Protein AF-A0AAW7YX36-F1 (afdb_monomer)

Radius of gyration: 12.02 Å; Cα contacts (8 Å, |Δi|>4): 109; chains: 1; bounding box: 28×24×27 Å

Foldseek 3Di:
DQDPVFAEDEDEQDQDPVSLQPCLLVVLVVVVVVCVVGPRYAAEYEYADPVSVVSNVVVCVVRNVVDPYHYDYHPPVVSVD

InterPro domains:
  IPR003835 Glycosyl transferase, family 19 [PF02684] (2-80)

Structure (mmCIF, N/CA/C/O bac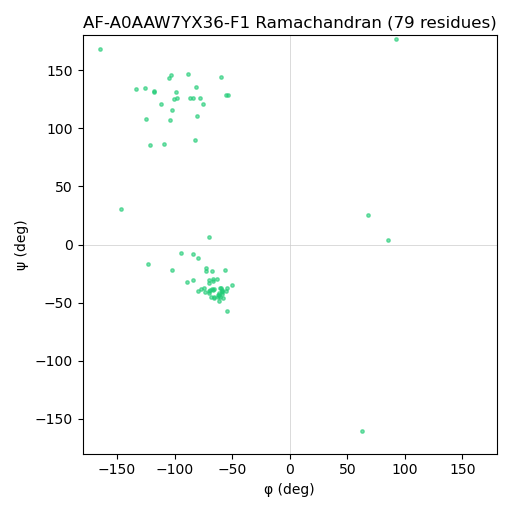kbone):
data_AF-A0AAW7YX36-F1
#
_entry.id   AF-A0AAW7YX36-F1
#
loop_
_atom_site.group_PDB
_atom_site.id
_atom_site.type_symbol
_atom_site.label_atom_id
_atom_site.label_alt_id
_atom_site.label_comp_id
_atom_site.label_asym_id
_atom_site.label_entity_id
_atom_site.label_seq_id
_atom_site.pdbx_PDB_ins_code
_atom_site.Cartn_x
_atom_site.Cartn_y
_atom_site.Cartn_z
_atom_site.occupancy
_atom_site.B_iso_or_equiv
_atom_site.auth_seq_id
_atom_site.auth_comp_id
_at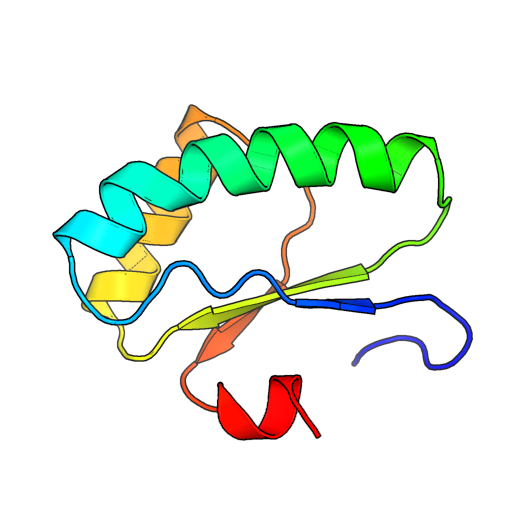om_site.auth_asym_id
_atom_site.auth_atom_id
_atom_site.pdbx_PDB_model_num
ATOM 1 N N . GLY A 1 1 ? -5.347 -11.882 9.707 1.00 75.62 1 GLY A N 1
ATOM 2 C CA . GLY A 1 1 ? -6.399 -11.710 8.677 1.00 75.62 1 GLY A CA 1
ATOM 3 C C . GLY A 1 1 ? -6.650 -10.233 8.450 1.00 75.62 1 GLY A C 1
ATOM 4 O O . GLY A 1 1 ? -5.784 -9.462 8.840 1.00 75.62 1 GLY A O 1
ATOM 5 N N . LEU A 1 2 ? -7.770 -9.864 7.825 1.00 87.44 2 LEU A N 1
ATOM 6 C CA . LEU A 1 2 ? -8.361 -8.518 7.904 1.00 87.44 2 LEU A CA 1
ATOM 7 C C . LEU A 1 2 ? -9.560 -8.589 8.858 1.00 87.44 2 LEU A C 1
ATOM 9 O O . LEU A 1 2 ? -10.225 -9.623 8.908 1.00 87.44 2 LEU A O 1
ATOM 13 N N . ASN A 1 3 ? -9.813 -7.528 9.618 1.00 92.06 3 ASN A N 1
ATOM 14 C CA . ASN A 1 3 ? -11.002 -7.388 10.451 1.00 92.06 3 ASN A CA 1
ATOM 15 C C . ASN A 1 3 ? -12.217 -7.060 9.557 1.00 92.06 3 ASN A C 1
ATOM 17 O O . ASN A 1 3 ? -12.164 -6.038 8.869 1.00 92.06 3 ASN A O 1
ATOM 21 N N . PRO A 1 4 ? -13.281 -7.885 9.546 1.00 90.31 4 PRO A N 1
ATOM 22 C CA . PRO A 1 4 ? -14.459 -7.662 8.703 1.00 90.31 4 PRO A CA 1
ATOM 23 C C . PRO A 1 4 ? -15.283 -6.427 9.099 1.00 90.31 4 PRO A C 1
ATOM 25 O O . PRO A 1 4 ? -15.973 -5.870 8.252 1.00 90.31 4 PRO A O 1
ATOM 28 N N . GLU A 1 5 ? -15.177 -5.959 10.345 1.00 92.75 5 GLU A N 1
ATOM 29 C CA . GLU A 1 5 ? -15.909 -4.778 10.829 1.00 92.75 5 GLU A CA 1
ATOM 30 C C . GLU A 1 5 ? -15.247 -3.458 10.405 1.00 92.75 5 GLU A C 1
ATOM 32 O O . GLU A 1 5 ? -15.814 -2.375 10.558 1.00 92.75 5 GLU A O 1
ATOM 37 N N . HIS A 1 6 ? -14.019 -3.523 9.889 1.00 93.56 6 HIS A N 1
ATOM 38 C CA . HIS A 1 6 ? -13.255 -2.354 9.480 1.00 93.56 6 HIS A CA 1
ATOM 39 C C . HIS A 1 6 ? -13.233 -2.216 7.962 1.00 93.56 6 HIS A C 1
ATOM 41 O O . HIS A 1 6 ? -13.096 -3.187 7.218 1.00 93.56 6 HIS A O 1
ATOM 47 N N . LYS A 1 7 ? -13.278 -0.966 7.492 1.00 94.75 7 LYS A N 1
ATOM 48 C CA . LYS A 1 7 ? -13.081 -0.661 6.073 1.00 94.75 7 LYS A CA 1
ATOM 49 C C . LYS A 1 7 ? -11.702 -1.148 5.622 1.00 94.75 7 LYS A C 1
ATOM 51 O O . LYS A 1 7 ? -10.720 -1.056 6.361 1.00 94.75 7 LYS A O 1
ATOM 56 N N . VAL A 1 8 ? -11.639 -1.617 4.383 1.00 94.94 8 VAL A N 1
ATOM 57 C CA . VAL A 1 8 ? -10.402 -2.037 3.722 1.00 94.94 8 VAL A CA 1
ATOM 58 C C . VAL A 1 8 ? -10.187 -1.144 2.508 1.00 94.94 8 VAL A C 1
ATOM 60 O O . VAL A 1 8 ? -11.111 -0.935 1.722 1.00 94.94 8 VAL A O 1
ATOM 63 N N . LEU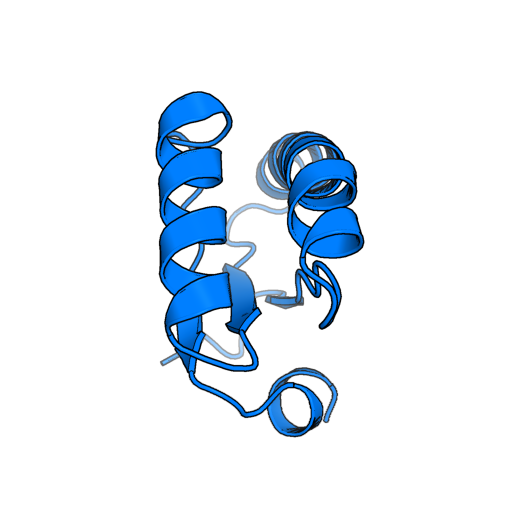 A 1 9 ? -8.974 -0.619 2.355 1.00 95.44 9 LEU A N 1
ATOM 64 C CA . LEU A 1 9 ? -8.530 0.069 1.151 1.00 95.44 9 LEU A CA 1
ATOM 65 C C . LEU A 1 9 ? -7.451 -0.763 0.4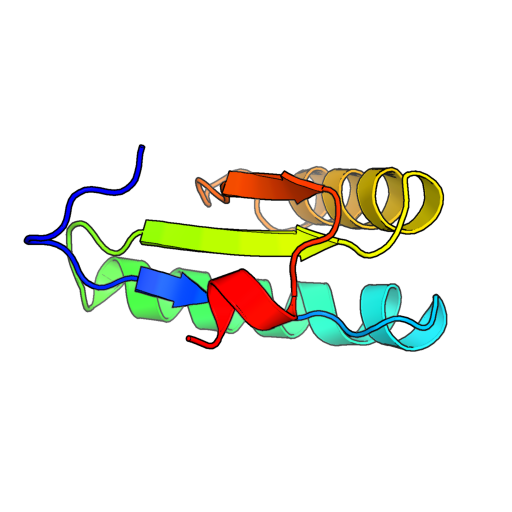64 1.00 95.44 9 LEU A C 1
ATOM 67 O O . LEU A 1 9 ? -6.387 -1.024 1.025 1.00 95.44 9 LEU A O 1
ATOM 71 N N . ALA A 1 10 ? -7.730 -1.129 -0.780 1.00 93.81 10 ALA A N 1
ATOM 72 C CA . ALA A 1 10 ? -6.766 -1.766 -1.651 1.00 93.81 10 ALA A CA 1
ATOM 73 C C . ALA A 1 10 ? -5.924 -0.717 -2.392 1.00 93.81 10 ALA A C 1
ATOM 75 O O . ALA A 1 10 ? -6.466 0.150 -3.077 1.00 93.81 10 ALA A O 1
ATOM 76 N N . ILE A 1 11 ? -4.602 -0.823 -2.297 1.00 93.88 11 ILE A N 1
ATOM 77 C CA . ILE A 1 11 ? -3.633 -0.012 -3.035 1.00 93.88 11 ILE A CA 1
ATOM 78 C C . ILE A 1 11 ? -3.066 -0.884 -4.154 1.00 93.88 11 ILE A C 1
ATOM 80 O O . ILE A 1 11 ? -2.290 -1.800 -3.896 1.00 93.88 11 ILE A O 1
ATOM 84 N N . LEU A 1 12 ? -3.458 -0.614 -5.400 1.00 91.31 12 LEU A N 1
ATOM 85 C CA . LEU A 1 12 ? -3.010 -1.370 -6.571 1.00 91.31 12 LEU A CA 1
ATOM 86 C C . LEU A 1 12 ? -2.061 -0.501 -7.413 1.00 91.31 12 LEU A C 1
ATOM 88 O O . LEU A 1 12 ? -2.519 0.154 -8.349 1.00 91.31 12 LEU A O 1
ATOM 92 N N . PRO A 1 13 ? -0.747 -0.484 -7.120 1.00 83.69 13 PRO A N 1
ATOM 93 C CA . PRO A 1 13 ? 0.235 0.398 -7.768 1.00 83.69 13 PRO A CA 1
ATOM 94 C C . PRO A 1 13 ? 0.535 0.044 -9.237 1.00 83.69 13 PRO A C 1
ATOM 96 O O . PRO A 1 13 ? 1.413 0.641 -9.853 1.00 83.69 13 PRO A O 1
ATOM 99 N N . GLY A 1 14 ? -0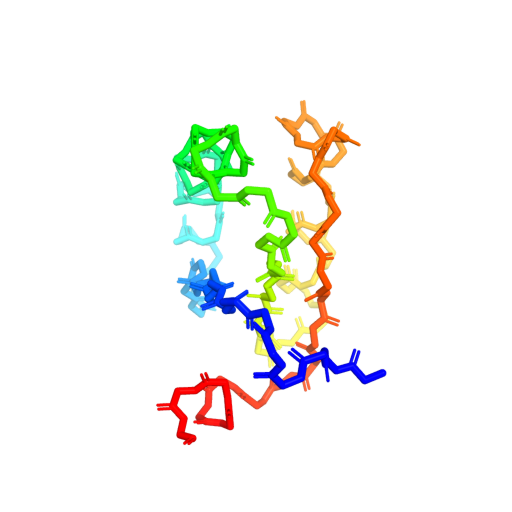.194 -0.913 -9.812 1.00 84.69 14 GLY A N 1
ATOM 100 C CA . GLY A 1 14 ? 0.005 -1.404 -11.168 1.00 84.69 14 GLY A CA 1
ATOM 101 C C . GLY A 1 14 ? 0.933 -2.615 -11.235 1.00 84.69 14 GLY A C 1
ATOM 102 O O . GLY A 1 14 ? 1.465 -3.105 -10.239 1.00 84.69 14 GLY A O 1
ATOM 103 N N . SER A 1 15 ? 1.093 -3.138 -12.447 1.00 82.56 15 SER A N 1
ATOM 104 C CA . SER A 1 15 ? 1.917 -4.331 -12.705 1.00 82.56 15 SER A CA 1
ATOM 105 C C . SER A 1 15 ? 3.273 -3.974 -13.307 1.00 82.56 15 SER A C 1
ATOM 107 O O . SER A 1 15 ? 4.232 -4.748 -13.212 1.00 82.56 15 SER A O 1
ATOM 109 N N . ARG A 1 16 ? 3.371 -2.788 -13.921 1.00 87.19 16 ARG A N 1
ATOM 110 C CA . ARG A 1 16 ? 4.572 -2.321 -14.609 1.00 87.19 16 ARG A CA 1
ATOM 111 C C . ARG A 1 16 ? 5.496 -1.601 -13.633 1.00 87.19 16 ARG A C 1
ATOM 113 O O . ARG A 1 16 ? 5.055 -0.903 -12.729 1.00 87.19 16 ARG A O 1
ATOM 120 N N . ASN A 1 17 ? 6.805 -1.710 -13.848 1.00 86.56 17 ASN A N 1
ATOM 121 C CA . ASN A 1 17 ? 7.803 -1.069 -12.982 1.00 86.56 17 ASN A CA 1
ATOM 122 C C . ASN A 1 17 ? 7.651 0.457 -12.890 1.00 86.56 17 ASN A C 1
ATOM 124 O O . ASN A 1 17 ? 7.810 1.008 -11.802 1.00 86.56 17 ASN A O 1
ATOM 128 N N . ALA A 1 18 ? 7.339 1.111 -14.012 1.00 90.06 18 ALA A N 1
ATOM 129 C CA . ALA A 1 18 ? 7.118 2.553 -14.052 1.00 90.06 18 ALA A CA 1
ATOM 130 C C . ALA A 1 18 ? 5.859 2.964 -13.270 1.00 90.06 18 ALA A C 1
ATOM 132 O O . ALA A 1 18 ? 5.898 3.957 -12.553 1.00 90.06 18 ALA A O 1
ATOM 133 N N . GLU A 1 19 ? 4.778 2.178 -13.359 1.00 88.88 19 GLU A N 1
ATOM 134 C CA . GLU A 1 19 ? 3.536 2.423 -12.608 1.00 88.88 19 GLU A CA 1
ATOM 135 C C . GLU A 1 19 ? 3.800 2.356 -11.103 1.00 88.88 19 GLU A C 1
ATOM 137 O O . GLU A 1 19 ? 3.480 3.300 -10.389 1.00 88.88 19 GLU A O 1
ATOM 142 N N . VAL A 1 20 ? 4.484 1.301 -10.641 1.00 90.31 20 VAL A N 1
ATOM 143 C CA . VAL A 1 20 ? 4.793 1.133 -9.214 1.00 90.31 20 VAL A CA 1
ATOM 144 C C . VAL A 1 20 ? 5.652 2.281 -8.690 1.00 90.31 20 VAL A C 1
ATOM 146 O O . VAL A 1 20 ? 5.379 2.799 -7.613 1.00 90.31 20 VAL A O 1
ATOM 149 N N . GLY A 1 21 ? 6.652 2.726 -9.452 1.00 91.25 21 GLY A N 1
ATOM 150 C CA . GLY A 1 21 ? 7.493 3.855 -9.047 1.00 91.25 21 GLY A CA 1
ATOM 151 C C . GLY A 1 21 ? 6.735 5.182 -8.985 1.00 91.25 21 GLY A C 1
ATOM 152 O O . GLY A 1 21 ? 6.880 5.928 -8.024 1.00 91.25 21 GLY A O 1
ATOM 153 N N . LEU A 1 22 ? 5.915 5.471 -9.996 1.00 92.38 22 LEU A N 1
ATOM 154 C CA . LEU A 1 22 ? 5.251 6.768 -10.130 1.00 92.38 22 LEU A CA 1
ATOM 155 C C . LEU A 1 22 ? 4.006 6.898 -9.240 1.00 92.38 22 LEU A C 1
ATOM 157 O O . LEU A 1 22 ? 3.750 7.967 -8.691 1.00 92.38 22 LEU A O 1
ATOM 161 N N . LEU A 1 23 ? 3.210 5.833 -9.120 1.00 94.06 23 LEU A N 1
ATOM 162 C CA . LEU A 1 23 ? 1.892 5.891 -8.482 1.00 94.06 23 LEU A CA 1
ATOM 163 C C . LEU A 1 23 ? 1.939 5.627 -6.978 1.00 94.06 23 LEU A C 1
ATOM 165 O O . LEU A 1 23 ? 1.142 6.213 -6.246 1.00 94.06 23 LEU A O 1
ATOM 169 N N . SER A 1 24 ? 2.860 4.783 -6.500 1.00 94.56 24 SER A N 1
ATOM 170 C CA . SER A 1 24 ? 2.891 4.402 -5.078 1.00 94.56 24 SER A CA 1
ATOM 171 C C . SER A 1 24 ? 3.035 5.605 -4.139 1.00 94.56 24 SER A C 1
ATOM 173 O O . SER A 1 24 ? 2.222 5.701 -3.220 1.00 94.56 24 SER A O 1
ATOM 175 N N . PRO A 1 25 ? 3.937 6.582 -4.382 1.00 95.00 25 PRO A N 1
ATOM 176 C CA . PRO A 1 25 ? 4.036 7.763 -3.519 1.00 95.00 25 PRO A CA 1
ATOM 177 C C . PRO A 1 25 ? 2.726 8.562 -3.446 1.00 95.00 25 PRO A C 1
ATOM 179 O O . PRO A 1 25 ? 2.293 8.973 -2.370 1.00 95.00 25 PRO A O 1
ATOM 182 N N . VAL A 1 26 ? 2.033 8.721 -4.579 1.00 95.38 26 VAL A N 1
ATOM 183 C CA . VAL A 1 26 ? 0.740 9.426 -4.647 1.00 95.38 26 VAL A CA 1
ATOM 184 C C . VAL A 1 26 ? -0.348 8.668 -3.876 1.00 95.38 26 VAL A C 1
ATOM 186 O O . VAL A 1 26 ? -1.185 9.270 -3.192 1.00 95.38 26 VAL A O 1
ATOM 189 N N . PHE A 1 27 ? -0.336 7.338 -3.954 1.00 96.44 27 PHE A N 1
ATOM 190 C CA . PHE A 1 27 ? -1.255 6.492 -3.199 1.00 96.44 27 PHE A CA 1
ATOM 191 C C . PHE A 1 27 ? -0.985 6.541 -1.699 1.00 96.44 27 PHE A C 1
ATOM 193 O O . PHE A 1 27 ? -1.943 6.609 -0.931 1.00 96.44 27 PHE A O 1
ATOM 200 N N . PHE A 1 28 ? 0.276 6.592 -1.273 1.00 96.94 28 PHE A N 1
ATOM 201 C CA . PHE A 1 28 ? 0.625 6.755 0.137 1.00 96.94 28 PHE A CA 1
ATOM 202 C C . PHE A 1 28 ? 0.125 8.084 0.696 1.00 96.94 28 PHE A C 1
ATOM 204 O O . PHE A 1 28 ? -0.520 8.101 1.742 1.00 96.94 28 PHE A O 1
ATOM 211 N N . GLU A 1 29 ? 0.309 9.188 -0.029 1.00 96.38 29 GLU A N 1
ATOM 212 C CA . GLU A 1 29 ? -0.216 10.493 0.390 1.00 96.38 29 GLU A CA 1
ATOM 213 C C . GLU A 1 29 ? -1.742 10.502 0.522 1.00 96.38 29 GLU A C 1
ATOM 215 O O . GLU A 1 29 ? -2.303 11.099 1.446 1.00 96.38 29 GLU A O 1
ATOM 220 N N . SER A 1 30 ? -2.431 9.791 -0.368 1.00 96.31 30 SER A N 1
ATOM 221 C CA . SER A 1 30 ? -3.881 9.616 -0.280 1.00 96.31 30 SER A CA 1
ATOM 222 C C . SER A 1 30 ? -4.265 8.748 0.924 1.00 96.31 30 SER A C 1
ATOM 224 O O . SER A 1 30 ? -5.152 9.117 1.697 1.00 96.31 30 SER A O 1
ATOM 226 N N . ALA A 1 31 ? -3.561 7.635 1.138 1.00 96.81 31 ALA A N 1
ATOM 227 C CA . ALA A 1 31 ? -3.796 6.722 2.249 1.00 96.81 31 ALA A CA 1
ATOM 228 C C . ALA A 1 31 ? -3.585 7.405 3.609 1.00 96.81 31 ALA A C 1
ATOM 230 O O . ALA A 1 31 ? -4.460 7.284 4.463 1.00 96.81 31 ALA A O 1
ATOM 231 N N . LYS A 1 32 ? -2.526 8.214 3.778 1.00 96.00 32 LYS A N 1
ATOM 232 C CA . LYS A 1 32 ? -2.264 9.029 4.987 1.00 96.00 32 LYS A CA 1
ATOM 233 C C . LYS A 1 32 ? -3.429 9.938 5.364 1.00 96.00 32 LYS A C 1
ATOM 235 O O . LYS A 1 32 ? -3.703 10.151 6.545 1.00 96.00 32 LYS A O 1
ATOM 240 N N . ARG A 1 33 ? -4.123 10.502 4.375 1.00 96.44 33 ARG A N 1
ATOM 241 C CA . ARG A 1 33 ? -5.311 11.338 4.615 1.00 96.44 33 ARG A CA 1
ATOM 242 C C . ARG A 1 33 ? -6.504 10.482 5.031 1.00 96.44 33 ARG A C 1
ATOM 244 O O . ARG A 1 33 ? -7.221 10.847 5.958 1.00 96.44 33 ARG A O 1
ATOM 251 N N . LEU A 1 34 ? -6.684 9.331 4.387 1.00 96.31 34 LEU A N 1
ATOM 252 C CA . LEU A 1 34 ? -7.805 8.432 4.650 1.00 96.31 34 LEU A CA 1
ATOM 253 C C . LEU A 1 34 ? -7.713 7.751 6.018 1.00 96.31 34 LEU A C 1
ATOM 255 O O . LEU A 1 34 ? -8.729 7.678 6.701 1.00 96.31 34 LEU A O 1
ATOM 259 N N . VAL A 1 35 ? -6.529 7.329 6.476 1.00 96.00 35 VAL A N 1
ATOM 260 C CA . VAL A 1 35 ? -6.387 6.735 7.823 1.00 96.00 35 VAL A CA 1
ATOM 261 C C . VAL A 1 35 ? -6.740 7.722 8.939 1.00 96.00 35 VAL A C 1
ATOM 263 O O . VAL A 1 35 ? -7.276 7.316 9.965 1.00 96.00 35 VAL A O 1
ATOM 266 N N . LYS A 1 36 ? -6.530 9.031 8.728 1.00 94.19 36 LYS A N 1
ATOM 267 C CA . LYS A 1 36 ? -6.964 10.076 9.675 1.00 94.19 36 LYS A CA 1
ATOM 268 C C . LYS A 1 36 ? -8.485 10.236 9.709 1.00 94.19 36 LYS A C 1
ATOM 270 O O . LYS A 1 36 ? -9.040 10.567 10.750 1.00 94.19 36 LYS A O 1
ATOM 275 N N . GLN A 1 37 ? -9.150 10.029 8.575 1.00 95.50 37 GLN A N 1
ATOM 276 C CA . GLN A 1 37 ? -10.601 10.172 8.447 1.00 95.50 37 GLN A CA 1
ATOM 277 C C . GLN A 1 37 ? -11.363 8.912 8.880 1.00 95.50 37 GLN A C 1
ATOM 279 O O . GLN A 1 37 ? -12.487 9.009 9.370 1.00 95.50 37 GLN A O 1
ATOM 284 N N . PHE A 1 38 ? -10.762 7.738 8.704 1.00 94.75 38 PHE A N 1
ATOM 285 C CA . PHE A 1 38 ? -11.359 6.443 9.006 1.00 94.75 38 PHE A CA 1
ATOM 286 C C . PHE A 1 38 ? -10.486 5.698 10.023 1.00 94.75 38 PHE A C 1
ATOM 288 O O . PHE A 1 38 ? -9.641 4.890 9.628 1.00 94.75 38 PHE A O 1
ATOM 295 N N . PRO A 1 39 ? -10.677 5.943 11.334 1.00 90.12 39 PRO A N 1
ATOM 296 C CA . PRO A 1 39 ? -9.998 5.176 12.369 1.00 90.12 39 PRO A CA 1
ATOM 297 C C . PRO A 1 39 ? -10.231 3.674 12.165 1.00 90.12 39 PRO A C 1
ATOM 299 O O . PRO A 1 39 ? -11.367 3.234 11.988 1.00 90.12 39 PRO A O 1
ATOM 302 N N . GLY A 1 40 ? -9.152 2.893 12.153 1.00 92.81 40 GLY A N 1
ATOM 303 C CA . GLY A 1 40 ? -9.205 1.447 11.919 1.00 92.81 40 GLY A CA 1
ATOM 304 C C . GLY A 1 40 ? -9.201 1.014 10.448 1.00 92.81 40 GLY A C 1
ATOM 305 O O . GLY A 1 40 ? -9.297 -0.186 10.196 1.00 92.81 40 GLY A O 1
ATOM 306 N N . LEU A 1 41 ? -9.071 1.941 9.487 1.00 96.75 41 LEU A N 1
ATOM 307 C CA . LEU A 1 41 ? -8.902 1.613 8.067 1.00 96.75 41 LEU A CA 1
ATOM 308 C C . LEU A 1 41 ? -7.707 0.675 7.855 1.00 96.75 41 LEU A C 1
ATOM 310 O O . LEU A 1 41 ? -6.595 0.970 8.283 1.00 96.75 41 LEU A O 1
ATOM 314 N N . GLN A 1 42 ? -7.941 -0.428 7.148 1.00 96.31 42 GLN A N 1
ATOM 315 C CA . GLN A 1 42 ? -6.918 -1.427 6.843 1.00 96.31 42 GLN A CA 1
ATOM 316 C C . GLN A 1 42 ? -6.407 -1.231 5.417 1.00 96.31 42 GLN A C 1
ATOM 318 O O . GLN A 1 42 ? -7.199 -1.237 4.473 1.00 96.31 42 GLN A O 1
ATOM 323 N N . LEU A 1 43 ? -5.095 -1.077 5.251 1.00 96.25 43 LEU A N 1
ATOM 324 C CA . LEU A 1 43 ? -4.462 -0.890 3.947 1.00 96.25 43 LEU A CA 1
ATOM 325 C C . LEU A 1 43 ? -3.884 -2.214 3.449 1.00 96.25 43 LEU A C 1
ATOM 327 O O . LEU A 1 43 ? -3.171 -2.902 4.180 1.00 96.25 43 LEU A O 1
ATOM 331 N N . VAL A 1 44 ? -4.177 -2.572 2.199 1.00 94.56 44 VAL A N 1
ATOM 332 C CA . VAL A 1 44 ? -3.688 -3.815 1.585 1.00 94.56 44 VAL A CA 1
ATOM 333 C C . VAL A 1 44 ? -3.144 -3.537 0.195 1.00 94.56 44 VAL A C 1
ATOM 335 O O . VAL A 1 44 ? -3.805 -2.871 -0.595 1.00 94.56 44 VAL A O 1
ATOM 338 N N . ALA A 1 45 ? -1.974 -4.080 -0.130 1.00 93.31 45 ALA A N 1
ATOM 339 C CA . ALA A 1 45 ? -1.360 -3.929 -1.445 1.00 93.31 45 ALA A CA 1
ATOM 340 C C . ALA A 1 45 ? -1.048 -5.298 -2.072 1.00 93.31 45 ALA A C 1
ATOM 342 O O . ALA A 1 45 ? -0.122 -5.976 -1.617 1.00 93.31 45 ALA A O 1
ATOM 343 N N . PRO A 1 46 ? -1.797 -5.735 -3.103 1.00 90.06 46 PRO A N 1
ATOM 344 C CA . PRO A 1 46 ? -1.444 -6.923 -3.864 1.00 90.06 46 PRO A CA 1
ATOM 345 C C . PRO A 1 46 ? -0.328 -6.613 -4.859 1.00 90.06 46 PRO A C 1
ATOM 347 O O . PRO A 1 46 ? -0.461 -5.719 -5.698 1.00 90.06 46 PRO A O 1
ATOM 350 N N . LEU A 1 47 ? 0.755 -7.385 -4.809 1.00 89.06 47 LEU A N 1
ATOM 351 C CA . LEU A 1 47 ? 1.899 -7.212 -5.701 1.00 89.06 47 LEU A CA 1
ATOM 352 C C . LEU A 1 47 ? 2.105 -8.456 -6.559 1.00 89.06 47 LEU A C 1
ATOM 354 O O . LEU A 1 47 ? 2.096 -9.589 -6.092 1.00 89.06 47 LEU A O 1
ATOM 358 N N . VAL A 1 48 ? 2.267 -8.236 -7.863 1.00 84.25 48 VAL A N 1
ATOM 359 C CA . VAL A 1 48 ? 2.216 -9.308 -8.870 1.00 84.25 48 VAL A CA 1
ATOM 360 C C . VAL A 1 48 ? 3.441 -10.227 -8.872 1.00 84.25 48 VAL A C 1
ATOM 362 O O . VAL A 1 48 ? 3.372 -11.319 -9.426 1.00 84.25 48 VAL A O 1
ATOM 365 N N . ASN A 1 49 ? 4.570 -9.787 -8.309 1.00 86.44 49 ASN A N 1
ATOM 366 C CA . ASN A 1 49 ? 5.796 -10.575 -8.172 1.00 86.44 49 ASN A CA 1
ATOM 367 C C . ASN A 1 49 ? 6.766 -9.943 -7.161 1.00 86.44 49 ASN A C 1
ATOM 369 O O . ASN A 1 49 ? 6.645 -8.765 -6.816 1.00 86.44 49 ASN A O 1
ATOM 373 N N . GLN A 1 50 ? 7.787 -10.715 -6.786 1.00 89.19 50 GLN A N 1
ATOM 374 C CA . GLN A 1 50 ? 8.837 -10.329 -5.840 1.00 89.19 50 GLN A CA 1
ATOM 375 C C . GLN A 1 50 ? 9.569 -9.030 -6.227 1.00 89.19 50 GLN A C 1
ATOM 377 O O . GLN A 1 50 ? 9.795 -8.170 -5.385 1.00 89.19 50 GLN A O 1
ATOM 382 N N . ARG A 1 51 ? 9.866 -8.810 -7.516 1.00 91.06 51 ARG A N 1
ATOM 383 C CA . ARG A 1 51 ? 10.554 -7.583 -7.965 1.00 91.06 51 ARG A CA 1
ATOM 384 C C . ARG A 1 51 ? 9.689 -6.329 -7.783 1.00 91.06 51 ARG A C 1
ATOM 386 O O . ARG A 1 51 ? 10.227 -5.241 -7.601 1.00 91.06 51 ARG A O 1
ATOM 393 N N . ARG A 1 52 ? 8.355 -6.441 -7.886 1.00 91.31 52 ARG A N 1
ATOM 394 C CA . ARG A 1 52 ? 7.443 -5.333 -7.540 1.00 91.31 52 ARG A CA 1
ATOM 395 C C . ARG A 1 52 ? 7.346 -5.148 -6.031 1.00 91.31 52 ARG A C 1
ATOM 397 O O . ARG A 1 52 ? 7.296 -4.006 -5.596 1.00 91.31 52 ARG A O 1
ATOM 404 N N . ARG A 1 53 ? 7.351 -6.248 -5.272 1.00 92.44 53 ARG A N 1
ATOM 405 C CA . ARG A 1 53 ? 7.374 -6.257 -3.805 1.00 92.44 53 ARG A CA 1
ATOM 406 C C . ARG A 1 53 ? 8.533 -5.452 -3.249 1.00 92.44 53 ARG A C 1
ATOM 408 O O . ARG A 1 53 ? 8.292 -4.456 -2.584 1.00 92.44 53 ARG A O 1
ATOM 415 N N . GLU A 1 54 ? 9.749 -5.797 -3.642 1.00 93.88 54 GLU A N 1
ATOM 416 C CA . GLU A 1 54 ? 10.963 -5.108 -3.191 1.00 93.88 54 GLU A CA 1
ATOM 417 C C . GLU A 1 54 ? 10.950 -3.617 -3.552 1.00 93.88 54 GLU A C 1
ATOM 419 O O . GLU A 1 54 ? 11.282 -2.773 -2.726 1.00 93.88 54 GLU A O 1
ATOM 424 N N . GLN A 1 55 ? 10.510 -3.270 -4.770 1.00 94.38 55 GLN A N 1
ATOM 425 C CA . GLN A 1 55 ? 10.376 -1.863 -5.160 1.00 94.38 55 GLN A CA 1
ATOM 426 C C . GLN A 1 55 ? 9.355 -1.126 -4.282 1.00 94.38 55 GLN A C 1
ATOM 428 O O . GLN A 1 55 ? 9.588 0.016 -3.902 1.00 94.38 55 GLN A O 1
ATOM 433 N N . PHE A 1 56 ? 8.210 -1.745 -4.004 1.00 94.88 56 PHE A N 1
ATOM 434 C CA . PHE A 1 56 ? 7.149 -1.129 -3.215 1.00 94.88 56 PHE A CA 1
ATOM 435 C C . PHE A 1 56 ? 7.546 -0.980 -1.744 1.00 94.88 56 PHE A C 1
ATOM 437 O O . PHE A 1 56 ? 7.281 0.062 -1.160 1.00 94.88 56 PHE A O 1
ATOM 444 N N . GLU A 1 57 ? 8.221 -1.978 -1.169 1.00 95.25 57 GLU A N 1
ATOM 445 C CA . GLU A 1 57 ? 8.764 -1.924 0.194 1.00 95.25 57 GLU A CA 1
ATOM 446 C C . GLU A 1 57 ? 9.779 -0.787 0.345 1.00 95.25 57 GLU A C 1
ATOM 448 O O . GLU A 1 57 ? 9.643 0.018 1.262 1.00 95.25 57 GLU A O 1
ATOM 453 N N . ALA A 1 58 ? 10.704 -0.626 -0.607 1.00 96.50 58 ALA A N 1
ATOM 454 C CA . ALA A 1 58 ? 11.636 0.503 -0.604 1.00 96.50 58 ALA A CA 1
ATOM 455 C C . ALA A 1 58 ? 10.912 1.864 -0.645 1.00 96.50 58 ALA A C 1
ATOM 457 O O . ALA A 1 58 ? 11.290 2.802 0.052 1.00 96.50 58 ALA A O 1
ATOM 458 N N . LEU A 1 59 ? 9.827 1.973 -1.422 1.00 96.12 59 LEU A N 1
ATOM 459 C CA . LEU A 1 59 ? 9.018 3.196 -1.475 1.00 96.12 59 LEU A CA 1
ATOM 460 C C . LEU A 1 59 ? 8.224 3.432 -0.179 1.00 96.12 59 LEU A C 1
ATOM 462 O O . LEU A 1 59 ? 7.975 4.586 0.168 1.00 96.12 59 LEU A O 1
ATOM 466 N N . ILE A 1 60 ? 7.820 2.377 0.540 1.00 96.50 60 ILE A N 1
ATOM 467 C CA . ILE A 1 60 ? 7.217 2.511 1.875 1.00 96.50 60 ILE A CA 1
ATOM 468 C C . ILE A 1 60 ? 8.248 3.067 2.853 1.00 96.50 60 ILE A C 1
ATOM 470 O O . ILE A 1 60 ? 7.940 4.009 3.579 1.00 96.50 60 ILE A O 1
ATOM 474 N N . GLU A 1 61 ? 9.467 2.530 2.850 1.00 96.44 61 GLU A N 1
ATOM 475 C CA . GLU A 1 61 ? 10.546 3.011 3.716 1.00 96.44 61 GLU A CA 1
ATOM 476 C C . GLU A 1 61 ? 10.883 4.486 3.458 1.00 96.44 61 GLU A C 1
ATOM 478 O O . GLU A 1 61 ? 11.132 5.242 4.394 1.00 96.44 61 GLU A O 1
ATOM 483 N N . GLU A 1 62 ? 10.841 4.922 2.199 1.00 96.25 62 GLU A N 1
ATOM 484 C CA . GLU A 1 62 ? 11.148 6.306 1.836 1.00 96.25 62 GLU A CA 1
ATOM 485 C C . GLU A 1 62 ? 9.999 7.280 2.144 1.00 96.25 62 GLU A C 1
ATOM 487 O O . GLU A 1 62 ? 10.231 8.418 2.561 1.00 96.25 62 GLU A O 1
ATOM 492 N N . HIS A 1 63 ? 8.748 6.864 1.926 1.00 95.00 63 HIS A N 1
ATOM 493 C CA . HIS A 1 63 ? 7.623 7.800 1.866 1.00 95.00 63 HIS A CA 1
ATOM 494 C C . HIS A 1 63 ? 6.494 7.525 2.855 1.00 95.00 63 HIS A C 1
ATOM 496 O O . HIS A 1 63 ? 5.659 8.408 3.045 1.00 95.00 63 HIS A O 1
ATOM 502 N N . ALA A 1 64 ? 6.401 6.336 3.446 1.00 95.00 64 ALA A N 1
ATOM 503 C CA . ALA A 1 64 ? 5.190 5.876 4.124 1.00 95.00 64 ALA A CA 1
ATOM 504 C C . ALA A 1 64 ? 5.446 4.973 5.341 1.00 95.00 64 ALA A C 1
ATOM 506 O O . ALA A 1 64 ? 4.614 4.124 5.648 1.00 95.00 64 ALA A O 1
ATOM 507 N N . LEU A 1 65 ? 6.564 5.167 6.054 1.00 93.75 65 LEU A N 1
ATOM 508 C CA . LEU A 1 65 ? 6.895 4.426 7.285 1.00 93.75 65 LEU A CA 1
ATOM 509 C C . LEU A 1 65 ? 5.819 4.524 8.378 1.00 93.75 65 LEU A C 1
ATOM 511 O O . LEU A 1 65 ? 5.769 3.689 9.276 1.00 93.75 65 LEU A O 1
ATOM 515 N N . ASP A 1 66 ? 4.973 5.550 8.321 1.00 93.50 66 ASP A N 1
ATOM 516 C CA . ASP A 1 66 ? 3.846 5.770 9.223 1.00 93.50 66 ASP A CA 1
ATOM 517 C C . ASP A 1 66 ? 2.571 5.004 8.825 1.00 93.50 66 ASP A C 1
ATOM 519 O O . ASP A 1 66 ? 1.606 4.988 9.592 1.00 93.50 66 ASP A O 1
ATOM 523 N N . LEU A 1 67 ? 2.540 4.373 7.647 1.00 94.69 67 LEU A N 1
ATOM 524 C CA . LEU A 1 67 ? 1.416 3.566 7.181 1.00 94.69 67 LEU A CA 1
ATOM 525 C C . LEU A 1 67 ? 1.650 2.076 7.441 1.00 94.69 67 LEU A C 1
ATOM 527 O O . LE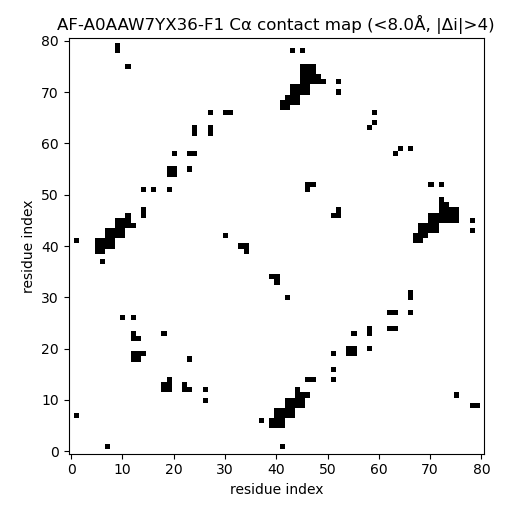U A 1 67 ? 2.608 1.485 6.950 1.00 94.69 67 LEU A O 1
ATOM 531 N N . ASP A 1 68 ? 0.696 1.437 8.116 1.00 94.44 68 ASP A N 1
ATOM 532 C CA . ASP A 1 68 ? 0.638 -0.024 8.218 1.00 94.44 68 ASP A CA 1
ATOM 533 C C . ASP A 1 68 ? -0.032 -0.607 6.963 1.00 94.44 68 ASP A C 1
ATOM 535 O O . ASP A 1 68 ? -1.260 -0.715 6.871 1.00 94.44 68 ASP A O 1
ATOM 539 N N . ILE A 1 69 ? 0.782 -0.904 5.944 1.00 95.00 69 ILE A N 1
ATOM 540 C CA . ILE A 1 69 ? 0.326 -1.481 4.676 1.00 95.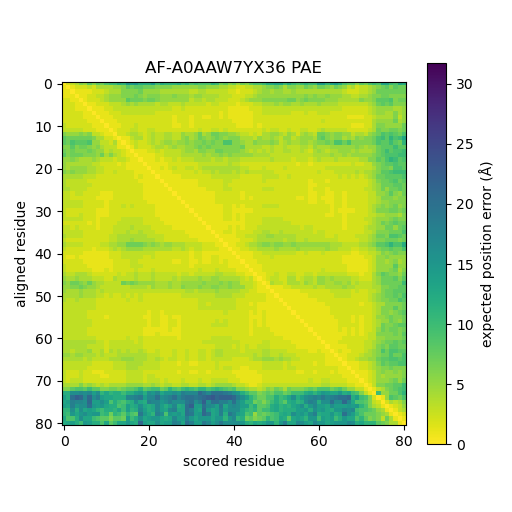00 69 ILE A CA 1
ATOM 541 C C . ILE A 1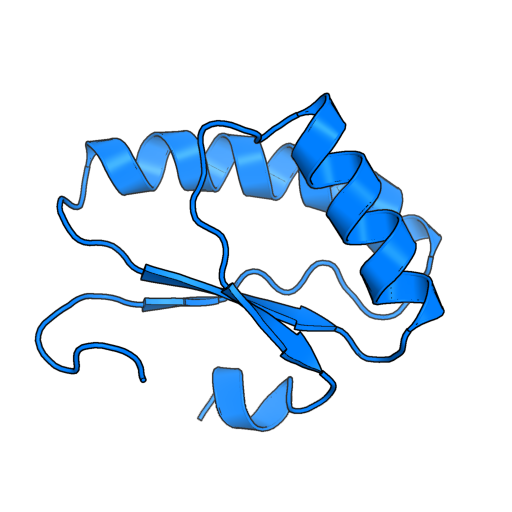 69 ? 0.627 -2.971 4.655 1.00 95.00 69 ILE A C 1
ATOM 543 O O . ILE A 1 69 ? 1.777 -3.403 4.575 1.00 95.00 69 ILE A O 1
ATOM 547 N N . LYS A 1 70 ? -0.428 -3.782 4.614 1.00 93.56 70 LYS A N 1
ATOM 548 C CA . LYS A 1 70 ? -0.285 -5.223 4.465 1.00 93.56 70 LYS A CA 1
ATOM 549 C C . LYS A 1 70 ? -0.043 -5.599 3.005 1.00 93.56 70 LYS A C 1
ATOM 551 O O . LYS A 1 70 ? -0.952 -5.542 2.176 1.00 93.56 70 LYS A O 1
ATOM 556 N N . ILE A 1 71 ? 1.166 -6.051 2.699 1.00 91.44 71 ILE A N 1
ATOM 557 C CA . ILE A 1 71 ? 1.511 -6.561 1.369 1.00 91.44 71 ILE A CA 1
ATOM 558 C C . ILE A 1 71 ? 1.038 -8.011 1.228 1.00 91.44 71 ILE A C 1
ATOM 560 O O . ILE A 1 71 ? 1.217 -8.824 2.138 1.00 91.44 71 ILE A O 1
ATOM 564 N N . VAL A 1 72 ? 0.433 -8.336 0.086 1.00 87.19 72 VAL A N 1
ATOM 565 C CA . VAL A 1 72 ? 0.048 -9.706 -0.272 1.00 87.19 72 VAL A CA 1
ATOM 566 C C . VAL A 1 72 ? 0.628 -10.081 -1.634 1.00 87.19 72 VAL A C 1
ATOM 568 O O . VAL A 1 72 ? 0.584 -9.294 -2.581 1.00 87.19 72 VAL A O 1
ATOM 571 N N . ASP A 1 73 ? 1.191 -11.285 -1.724 1.00 78.00 73 ASP A N 1
ATOM 572 C CA . ASP A 1 73 ? 1.821 -11.782 -2.947 1.00 78.00 73 ASP A CA 1
ATOM 573 C C . ASP A 1 73 ? 0.782 -12.382 -3.896 1.00 78.00 73 ASP A C 1
ATOM 575 O O . ASP A 1 73 ? 0.005 -13.273 -3.536 1.00 78.00 73 ASP A O 1
ATOM 579 N N . GLY A 1 74 ? 0.769 -11.896 -5.137 1.00 65.56 74 GLY A N 1
ATOM 580 C CA . GLY A 1 74 ? -0.276 -12.226 -6.098 1.00 65.56 74 GLY A CA 1
ATOM 581 C C . GLY A 1 74 ? -1.654 -11.748 -5.627 1.00 65.56 74 GLY A C 1
ATOM 582 O O . GLY A 1 74 ? -1.779 -10.861 -4.793 1.00 65.56 74 GLY A O 1
ATOM 583 N N . GLN A 1 75 ? -2.723 -12.319 -6.183 1.00 59.97 75 GLN A N 1
ATOM 584 C CA . GLN A 1 75 ? -4.097 -12.095 -5.701 1.00 59.97 75 GLN A CA 1
ATOM 585 C C . GLN A 1 75 ? -4.701 -10.689 -5.899 1.00 59.97 75 GLN A C 1
ATOM 587 O O . GLN A 1 75 ? -5.662 -10.342 -5.215 1.00 59.97 75 GLN A O 1
ATOM 592 N N . ALA A 1 76 ? -4.251 -9.907 -6.888 1.00 61.75 76 ALA A N 1
ATOM 593 C CA . ALA A 1 76 ? -4.914 -8.638 -7.235 1.00 61.75 76 ALA A CA 1
ATOM 594 C C . ALA A 1 76 ? -6.435 -8.802 -7.432 1.00 61.75 76 ALA A C 1
ATOM 596 O O . ALA A 1 76 ? -7.210 -7.941 -7.034 1.00 61.75 76 ALA A O 1
ATOM 597 N N . ARG A 1 77 ? -6.862 -9.952 -7.975 1.00 60.81 77 ARG A N 1
ATOM 598 C CA . ARG A 1 77 ? -8.280 -10.285 -8.140 1.00 60.81 77 ARG A CA 1
ATOM 599 C C . ARG A 1 77 ? -8.995 -10.560 -6.815 1.00 60.81 77 ARG A C 1
ATOM 601 O O . ARG A 1 77 ? -10.089 -10.051 -6.648 1.00 60.81 77 ARG A O 1
ATOM 608 N N . THR A 1 78 ? -8.375 -11.280 -5.879 1.00 60.75 78 THR A N 1
ATOM 609 C CA . THR A 1 78 ? -8.941 -11.563 -4.544 1.00 60.75 78 THR A CA 1
ATOM 610 C C . THR A 1 78 ? -9.072 -10.304 -3.693 1.00 60.75 78 THR A C 1
ATOM 612 O O . THR A 1 78 ? -9.955 -10.214 -2.860 1.00 60.75 78 THR A O 1
ATOM 615 N N . VAL A 1 79 ? -8.204 -9.311 -3.894 1.00 61.47 79 VAL A N 1
ATOM 616 C CA . VAL A 1 79 ? -8.334 -8.017 -3.209 1.00 61.47 79 VAL A CA 1
ATOM 617 C C . VAL A 1 79 ? -9.508 -7.192 -3.766 1.00 61.47 79 VAL A C 1
ATOM 619 O O . VAL A 1 79 ? -10.031 -6.324 -3.073 1.00 61.47 79 VAL A O 1
ATOM 622 N N . MET A 1 80 ? -9.935 -7.456 -5.004 1.00 64.62 80 MET A N 1
ATOM 623 C CA . MET A 1 80 ? -11.041 -6.748 -5.660 1.00 64.62 80 MET A CA 1
ATOM 624 C C . MET A 1 80 ? -12.415 -7.431 -5.517 1.00 64.62 80 MET A C 1
ATOM 626 O O . MET A 1 80 ? -13.401 -6.839 -5.955 1.00 64.62 80 MET A O 1
ATOM 630 N N . THR A 1 81 ? -12.499 -8.650 -4.970 1.00 53.94 81 THR A N 1
ATOM 631 C CA . THR A 1 81 ? -13.735 -9.461 -4.879 1.00 53.94 81 THR A CA 1
ATOM 632 C C . THR A 1 81 ? -13.994 -9.925 -3.461 1.00 53.94 81 THR A C 1
ATOM 634 O O . THR A 1 81 ? -15.148 -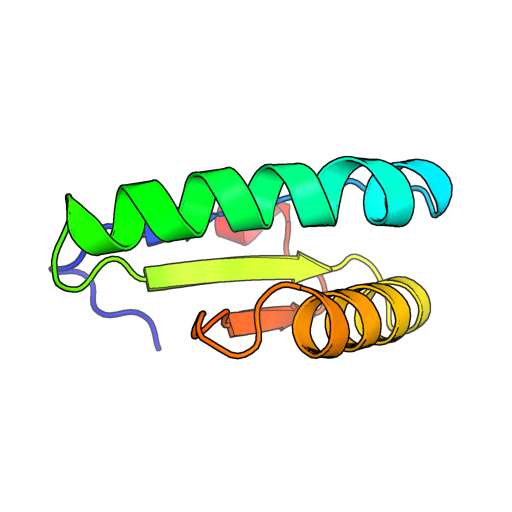9.790 -3.010 1.00 53.94 81 THR A O 1
#

Sequence (81 aa):
GLNPEHKVLAILPGSRNAEVGLLSPVFFESAKRLVKQFPGLQLVAPLVNQRRREQFEALIEEHALDLDIKIVDGQARTVMT

pLDDT: mean 89.37, std 10.29, range [53.94, 96.94]

Secondary structure (DSSP, 8-state):
---TTS-EEE----SSHHHHHHHHHHHHHHHHHHHHHSTTPEEEEEESSHHHHHHHHHHHHHH-TTS-EEEEES-HHHHH-

Solvent-accessible surface area (backbone atoms only — not comparable to full-atom values): 4829 Å² total; per-residue (Å²): 136,81,65,86,93,40,59,74,47,76,49,72,39,63,88,48,73,67,40,38,67,65,41,38,61,58,49,45,61,50,47,61,54,46,47,73,75,35,81,70,53,40,38,34,30,44,28,80,45,68,75,53,42,57,54,50,51,54,49,31,68,74,73,30,76,89,56,79,65,47,75,40,83,35,57,60,66,66,75,74,107

Organism: NCBI:txid3062664

Mean predicted aligned error: 4.05 Å

Nearest PDB structures (foldseek):
  5w8n-assembly1_A-2  TM=9.811E-01  e=1.844E-07  Escherichia coli BL21(DE3)
  5w8s-assembly1_A-2  TM=9.803E-01  e=3.617E-07  Escherichia coli BL21(DE3)
  5w8x-assembly1_A-2  TM=9.842E-01  e=6.632E-07  Escherichia coli BL21(DE3)
  7vyy-assembly1_B  TM=6.653E-01  e=7.655E-02  Streptomyces kasugaensis
  9cm8-assembly1_A  TM=5.947E-01  e=6.254E-02  Paenibacillus alvei